Protein AF-A0A3Q0GVP6-F1 (afdb_monomer_lite)

Sequence (80 aa):
MNLPAPVISSKNWLRLHFTSDGNHRQKGFSAQYQVKKQIELKSRGVKLMPSKDNNQKTSVYRLSATFSDCGPEQPSLGQR

Foldseek 3Di:
DDDDDDDDDPDPDDDDDDDDPLPQPDQADKDKDWDFDPPPDPPPDDPPDPDDDDPPCRVIDMDMDGDGDPDPPDPPPDDD

Structure (mmCIF, N/CA/C/O backbone):
data_AF-A0A3Q0GVP6-F1
#
_entry.id   AF-A0A3Q0GVP6-F1
#
loop_
_atom_site.group_PDB
_atom_site.id
_atom_site.type_symbol
_atom_site.label_atom_id
_atom_site.label_alt_id
_atom_site.label_comp_id
_atom_site.label_asym_id
_atom_site.label_entity_id
_atom_site.label_seq_id
_atom_site.pdbx_PDB_ins_code
_atom_site.Cartn_x
_atom_site.Cartn_y
_atom_site.Cartn_z
_atom_site.occupancy
_atom_site.B_iso_or_equiv
_atom_site.auth_seq_id
_atom_site.auth_comp_id
_atom_site.auth_asym_id
_atom_site.auth_atom_id
_atom_site.pdbx_PDB_model_num
ATOM 1 N N . MET A 1 1 ? 0.875 15.924 -8.695 1.00 61.69 1 MET A N 1
ATOM 2 C CA . MET A 1 1 ? 0.838 14.512 -8.256 1.00 61.69 1 MET A CA 1
ATOM 3 C C . MET A 1 1 ? -0.551 14.239 -7.717 1.00 61.69 1 MET A C 1
ATOM 5 O O . MET A 1 1 ? -0.911 14.838 -6.712 1.00 61.69 1 MET A O 1
ATOM 9 N N . ASN A 1 2 ? -1.336 13.409 -8.403 1.00 81.94 2 ASN A N 1
ATOM 10 C CA . ASN A 1 2 ? -2.659 13.010 -7.925 1.00 81.94 2 ASN A CA 1
ATOM 11 C C . ASN A 1 2 ? -2.492 11.793 -7.017 1.00 81.94 2 ASN A C 1
ATOM 13 O O . ASN A 1 2 ? -1.939 10.780 -7.440 1.00 81.94 2 ASN A O 1
ATOM 17 N N . LEU A 1 3 ? -2.924 11.913 -5.763 1.00 88.50 3 LEU A N 1
ATOM 18 C CA . LEU A 1 3 ? -2.913 10.802 -4.817 1.00 88.50 3 LEU A CA 1
ATOM 19 C C . LEU A 1 3 ? -4.136 9.906 -5.066 1.00 88.50 3 LEU A C 1
ATOM 21 O O . LEU A 1 3 ? -5.222 10.433 -5.320 1.00 88.50 3 LEU A O 1
ATOM 25 N N . PRO A 1 4 ? -3.994 8.572 -4.987 1.00 91.06 4 PRO A N 1
ATOM 26 C CA . PRO A 1 4 ? -5.136 7.673 -5.062 1.00 91.06 4 PRO A CA 1
ATOM 27 C C . PRO A 1 4 ? -6.053 7.855 -3.846 1.00 91.06 4 PRO A C 1
ATOM 29 O O . PRO A 1 4 ? -5.625 8.305 -2.778 1.00 91.06 4 PRO A O 1
ATOM 32 N N . ALA A 1 5 ? -7.319 7.463 -3.995 1.00 92.38 5 ALA A N 1
ATOM 33 C CA . ALA A 1 5 ? -8.244 7.421 -2.870 1.00 92.38 5 ALA A CA 1
ATOM 34 C C . ALA A 1 5 ? -7.741 6.448 -1.777 1.00 92.38 5 ALA A C 1
ATOM 36 O O . ALA A 1 5 ? -7.107 5.437 -2.099 1.00 92.38 5 ALA A O 1
ATOM 37 N N . PRO A 1 6 ? -8.026 6.709 -0.486 1.00 91.81 6 PRO A N 1
ATOM 38 C CA . PRO A 1 6 ? -7.619 5.818 0.596 1.00 91.81 6 PRO A CA 1
ATOM 39 C C . PRO A 1 6 ? -8.186 4.401 0.440 1.00 91.81 6 PRO A C 1
ATOM 41 O O . PRO A 1 6 ? -9.377 4.222 0.191 1.00 91.81 6 PRO A O 1
ATOM 44 N N . VAL A 1 7 ? -7.346 3.389 0.668 1.00 91.94 7 VAL A N 1
ATOM 45 C CA . VAL A 1 7 ? -7.756 1.977 0.693 1.00 91.94 7 VAL A CA 1
ATOM 46 C C . VAL A 1 7 ? -8.079 1.565 2.129 1.00 91.94 7 VAL A C 1
ATOM 48 O O . VAL A 1 7 ? -7.268 1.765 3.033 1.00 91.94 7 VAL A O 1
ATOM 51 N N . ILE A 1 8 ? -9.258 0.975 2.348 1.00 90.62 8 ILE A N 1
ATOM 52 C CA . ILE A 1 8 ? -9.742 0.558 3.673 1.00 90.62 8 ILE A CA 1
ATOM 53 C C . ILE A 1 8 ? -9.894 -0.965 3.696 1.00 90.62 8 ILE A C 1
ATOM 55 O O . ILE A 1 8 ? -10.594 -1.534 2.863 1.00 90.62 8 ILE A O 1
ATOM 59 N N . SER A 1 9 ? -9.266 -1.624 4.673 1.00 90.19 9 SER A N 1
ATOM 60 C CA . SER A 1 9 ? -9.436 -3.058 4.936 1.00 90.19 9 SER A CA 1
ATOM 61 C C . SER A 1 9 ? -10.181 -3.266 6.250 1.00 90.19 9 SER A C 1
ATOM 63 O O . SER A 1 9 ? -9.868 -2.628 7.253 1.00 90.19 9 SER A O 1
ATOM 65 N N . SER A 1 10 ? -11.150 -4.182 6.260 1.00 88.69 10 SER A N 1
ATOM 66 C CA . SER A 1 10 ? -11.782 -4.678 7.493 1.00 88.69 10 SER A CA 1
ATOM 67 C C . SER A 1 10 ? -11.068 -5.906 8.068 1.00 88.69 10 SER A C 1
ATOM 69 O O . SER A 1 10 ? -11.441 -6.388 9.135 1.00 88.69 10 SER A O 1
ATOM 71 N N . LYS A 1 11 ? -10.061 -6.439 7.363 1.00 88.06 11 LYS A N 1
ATOM 72 C CA . LYS A 1 11 ? -9.205 -7.523 7.856 1.00 88.06 11 LYS A CA 1
ATOM 73 C C . LYS A 1 11 ? -8.043 -6.935 8.659 1.00 88.06 11 LYS A C 1
ATOM 75 O O . LYS A 1 11 ? -7.694 -5.769 8.515 1.00 88.06 11 LYS A O 1
ATOM 80 N N . ASN A 1 12 ? -7.401 -7.773 9.467 1.00 87.31 12 ASN A N 1
ATOM 81 C CA . ASN A 1 12 ? -6.172 -7.413 10.184 1.00 87.31 12 ASN A CA 1
ATOM 82 C C . ASN A 1 12 ? -4.925 -7.355 9.276 1.00 87.31 12 ASN A C 1
ATOM 84 O O . ASN A 1 12 ? -3.846 -7.015 9.752 1.00 87.31 12 ASN A O 1
ATOM 88 N N . TRP A 1 13 ? -5.072 -7.664 7.984 1.00 88.19 13 TRP A N 1
ATOM 89 C CA . TRP A 1 13 ? -4.010 -7.595 6.992 1.00 88.19 13 TRP A CA 1
ATOM 90 C C . TRP A 1 13 ? -4.445 -6.785 5.766 1.00 88.19 13 TRP A C 1
ATOM 92 O O . TRP A 1 13 ? -5.608 -6.797 5.345 1.00 88.19 13 TRP A O 1
ATOM 102 N N . LEU A 1 14 ? -3.476 -6.079 5.191 1.00 91.56 14 LEU A N 1
ATOM 103 C CA . LEU A 1 14 ? -3.557 -5.372 3.921 1.00 91.56 14 LEU A CA 1
ATOM 104 C C . LEU A 1 14 ? -2.169 -5.469 3.286 1.00 91.56 14 LEU A C 1
ATOM 106 O O . LEU A 1 14 ? -1.183 -5.085 3.911 1.00 91.56 14 LEU A O 1
ATOM 110 N N . ARG A 1 15 ? -2.086 -6.007 2.068 1.00 91.12 15 ARG A N 1
ATOM 111 C CA . ARG A 1 15 ? -0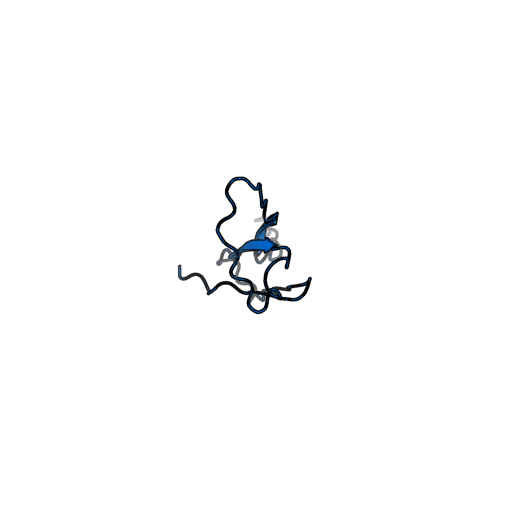.825 -6.130 1.330 1.00 91.12 15 ARG A CA 1
ATOM 112 C C . ARG A 1 15 ? -0.884 -5.244 0.096 1.00 91.12 15 ARG A C 1
ATOM 114 O O . ARG A 1 15 ? -1.777 -5.412 -0.728 1.00 91.12 15 ARG A O 1
ATOM 121 N N . LEU A 1 16 ? 0.080 -4.340 -0.030 1.00 90.75 16 LEU A N 1
ATOM 122 C CA . LEU A 1 16 ? 0.327 -3.592 -1.258 1.00 90.75 16 LEU A CA 1
ATOM 123 C C . LEU A 1 16 ? 1.409 -4.335 -2.044 1.00 90.75 16 LEU A C 1
ATOM 125 O O . LEU A 1 16 ? 2.461 -4.643 -1.488 1.00 90.75 16 LEU A O 1
ATOM 129 N N . HIS A 1 17 ? 1.135 -4.658 -3.307 1.00 90.88 17 HIS A N 1
ATOM 130 C CA . HIS A 1 17 ? 2.139 -5.188 -4.225 1.00 90.88 17 HIS A CA 1
ATOM 131 C C . HIS A 1 17 ? 2.528 -4.070 -5.185 1.00 90.88 17 HIS A C 1
ATOM 133 O O . HIS A 1 17 ? 1.680 -3.544 -5.902 1.00 90.88 17 HIS A O 1
ATOM 139 N N . PHE A 1 18 ? 3.799 -3.696 -5.148 1.00 85.75 18 PHE A N 1
ATOM 140 C CA . PHE A 1 18 ? 4.400 -2.774 -6.093 1.00 85.75 18 PHE A CA 1
ATOM 141 C C . PHE A 1 18 ? 5.238 -3.575 -7.080 1.00 85.75 18 PHE A C 1
ATOM 143 O O . PHE A 1 18 ? 6.111 -4.331 -6.661 1.00 85.75 18 PHE A O 1
ATOM 150 N N . THR A 1 19 ? 4.956 -3.416 -8.366 1.00 84.88 19 THR A N 1
ATOM 151 C CA . THR A 1 19 ? 5.746 -4.002 -9.447 1.00 84.88 19 THR A CA 1
ATOM 152 C C . THR A 1 19 ? 6.294 -2.850 -10.271 1.00 84.88 19 THR A C 1
ATOM 154 O O . THR A 1 19 ? 5.521 -2.065 -10.820 1.00 84.88 19 THR A O 1
ATOM 157 N N . SER A 1 20 ? 7.615 -2.727 -10.314 1.00 82.38 20 SER A N 1
ATOM 158 C CA . SER A 1 20 ? 8.325 -1.829 -11.216 1.00 82.38 20 SER A CA 1
ATOM 159 C C . SER A 1 20 ? 8.833 -2.609 -12.426 1.00 82.38 20 SER A C 1
ATOM 161 O O . SER A 1 20 ? 8.995 -3.827 -12.392 1.00 82.38 20 SER A O 1
ATOM 163 N N . ASP A 1 21 ? 9.087 -1.886 -13.505 1.00 81.75 21 ASP A N 1
ATOM 164 C CA . ASP A 1 21 ? 9.715 -2.377 -14.728 1.00 81.75 21 ASP A CA 1
ATOM 165 C C . ASP A 1 21 ? 11.257 -2.314 -14.676 1.00 81.75 21 ASP A C 1
ATOM 167 O O . ASP A 1 21 ? 11.910 -2.505 -15.699 1.00 81.75 21 ASP A O 1
ATOM 171 N N . GLY A 1 22 ? 11.859 -2.040 -13.510 1.00 73.94 22 GLY A N 1
ATOM 172 C CA . GLY A 1 22 ? 13.312 -1.890 -13.363 1.00 73.94 22 GLY A CA 1
ATOM 173 C C . GLY A 1 22 ? 13.846 -0.511 -13.764 1.00 73.94 22 GLY A C 1
ATOM 174 O O . GLY A 1 22 ? 15.057 -0.303 -13.812 1.00 73.94 22 GLY A O 1
ATOM 175 N N . ASN A 1 23 ? 12.985 0.454 -14.103 1.00 71.00 23 ASN A N 1
ATOM 176 C CA . ASN A 1 23 ? 13.437 1.765 -14.557 1.00 71.00 23 ASN A CA 1
ATOM 177 C C . ASN A 1 23 ? 13.798 2.679 -13.370 1.00 71.00 23 ASN A C 1
ATOM 179 O O . ASN A 1 23 ? 12.938 3.333 -12.774 1.00 71.00 23 ASN A O 1
ATOM 183 N N . HIS A 1 24 ? 15.096 2.790 -13.062 1.00 67.56 24 HIS A N 1
ATOM 184 C CA . HIS A 1 24 ? 15.629 3.507 -11.885 1.00 67.56 24 HIS A CA 1
ATOM 185 C C . HIS A 1 24 ? 15.352 5.020 -11.854 1.00 67.56 24 HIS A C 1
ATOM 187 O O . HIS A 1 24 ? 15.712 5.709 -10.898 1.00 67.56 24 HIS A O 1
ATOM 193 N N . ARG A 1 25 ? 14.746 5.587 -12.902 1.00 70.25 25 ARG A N 1
ATOM 194 C CA . ARG A 1 25 ? 14.504 7.032 -12.986 1.00 70.25 25 ARG A CA 1
ATOM 195 C C . ARG A 1 25 ? 13.345 7.501 -12.107 1.00 70.25 25 ARG A C 1
ATOM 197 O O . ARG A 1 25 ? 13.281 8.693 -11.809 1.00 70.25 25 ARG A O 1
ATOM 204 N N . GLN A 1 26 ? 12.438 6.612 -11.695 1.00 74.88 26 GLN A N 1
ATOM 205 C CA . GLN A 1 26 ? 11.274 6.994 -10.894 1.00 74.88 26 GLN A CA 1
ATOM 206 C C . GLN A 1 26 ? 11.458 6.640 -9.416 1.00 74.88 26 GLN A C 1
ATOM 208 O O . GLN A 1 26 ? 11.625 5.485 -9.037 1.00 74.88 26 GLN A O 1
ATOM 213 N N . LYS A 1 27 ? 11.387 7.668 -8.564 1.00 76.19 27 LYS A N 1
ATOM 214 C CA . LYS A 1 27 ? 11.278 7.511 -7.108 1.00 76.19 27 LYS A CA 1
ATOM 215 C C . LYS A 1 27 ? 9.887 6.931 -6.852 1.00 76.19 27 LYS A C 1
ATOM 217 O O . LYS A 1 27 ? 8.937 7.578 -7.270 1.00 76.19 27 LYS A O 1
ATOM 222 N N . GLY A 1 28 ? 9.777 5.743 -6.251 1.00 86.12 28 GLY A N 1
ATOM 223 C CA . GLY A 1 28 ? 8.529 4.967 -6.161 1.00 86.12 28 GLY A CA 1
ATOM 224 C C . GLY A 1 28 ? 7.371 5.677 -5.441 1.00 86.12 28 GLY A C 1
ATOM 225 O O . GLY A 1 28 ? 6.810 6.644 -5.947 1.00 86.12 28 GLY A O 1
ATOM 226 N N . PHE A 1 29 ? 6.937 5.201 -4.274 1.00 89.38 29 PHE A N 1
ATOM 227 C CA . PHE A 1 29 ? 5.880 5.890 -3.522 1.00 89.38 29 PHE A CA 1
ATOM 228 C C . PHE A 1 29 ? 6.053 5.807 -2.010 1.00 89.38 29 PHE A C 1
ATOM 230 O O . PHE A 1 29 ? 6.604 4.856 -1.459 1.00 89.38 29 PHE A O 1
ATOM 237 N N . SER A 1 30 ? 5.511 6.816 -1.335 1.00 90.62 30 SER A N 1
ATOM 238 C CA . SER A 1 30 ? 5.371 6.845 0.117 1.00 90.62 30 SER A CA 1
ATOM 239 C C . SER A 1 30 ? 3.905 6.654 0.473 1.00 90.62 30 SER A C 1
ATOM 241 O O . SER A 1 30 ? 3.036 7.326 -0.082 1.00 90.62 30 SER A O 1
ATOM 243 N N . ALA A 1 31 ? 3.625 5.763 1.417 1.00 91.31 31 ALA A N 1
ATOM 244 C CA . ALA A 1 31 ? 2.282 5.528 1.927 1.00 91.31 31 ALA A CA 1
ATOM 245 C C . ALA A 1 31 ? 2.238 5.733 3.440 1.00 91.31 31 ALA A C 1
ATOM 247 O O . ALA A 1 31 ? 3.191 5.426 4.155 1.00 91.31 31 ALA A O 1
ATOM 248 N N . GLN A 1 32 ? 1.102 6.226 3.926 1.00 92.19 32 GLN A N 1
ATOM 249 C CA . GLN A 1 32 ? 0.780 6.279 5.348 1.00 92.19 32 GLN A CA 1
ATOM 250 C C . GLN A 1 32 ? -0.395 5.348 5.616 1.00 92.19 32 GLN A C 1
ATOM 252 O O . GLN A 1 32 ? -1.366 5.350 4.858 1.00 92.19 32 GLN A O 1
ATOM 257 N N . TYR A 1 33 ? -0.344 4.597 6.712 1.00 90.56 33 TYR A N 1
ATOM 258 C CA . TYR A 1 33 ? -1.481 3.800 7.157 1.00 90.56 33 TYR A CA 1
ATOM 259 C C . TYR A 1 33 ? -1.912 4.165 8.573 1.00 90.56 33 TYR A C 1
ATOM 261 O O . TYR A 1 33 ? -1.130 4.656 9.389 1.00 90.56 33 TYR A O 1
ATOM 269 N N . GLN A 1 34 ? -3.198 3.937 8.838 1.00 90.19 34 GLN A N 1
ATOM 270 C CA . GLN A 1 34 ? -3.846 4.176 10.120 1.00 90.19 34 GLN A CA 1
ATOM 271 C C . GLN A 1 34 ? -4.568 2.906 10.555 1.00 90.19 34 GLN A C 1
ATOM 273 O O . GLN A 1 34 ? -5.485 2.454 9.871 1.00 90.19 34 GLN A O 1
ATOM 278 N N . VAL A 1 35 ? -4.188 2.347 11.703 1.00 86.31 35 VAL A N 1
ATOM 279 C CA . VAL A 1 35 ? -4.926 1.227 12.301 1.00 86.31 35 VAL A CA 1
ATOM 280 C C . VAL A 1 35 ? -5.989 1.800 13.222 1.00 86.31 35 VAL A C 1
ATOM 282 O O . VAL A 1 35 ? -5.666 2.452 14.214 1.00 86.31 35 VAL A O 1
ATOM 285 N N . LYS A 1 36 ? -7.260 1.564 12.892 1.00 80.75 36 LYS A N 1
ATOM 286 C CA . LYS A 1 36 ? -8.398 1.940 13.735 1.00 80.75 36 LYS A CA 1
ATOM 287 C C . LYS A 1 36 ? -8.938 0.696 14.429 1.00 80.75 36 LYS A C 1
ATOM 289 O O . LYS A 1 36 ? -9.250 -0.296 13.775 1.00 80.75 36 LYS A O 1
ATOM 294 N N . LYS A 1 37 ? -9.066 0.747 15.756 1.00 72.44 37 LYS A N 1
ATOM 295 C CA . LYS A 1 37 ? -9.740 -0.310 16.519 1.00 72.44 37 LYS A CA 1
ATOM 296 C C . LYS A 1 37 ? -11.233 -0.251 16.172 1.00 72.44 37 LYS A C 1
ATOM 298 O O . LYS A 1 37 ? -11.847 0.806 16.299 1.00 72.44 37 LYS A O 1
ATOM 303 N N . GLN A 1 38 ? -11.806 -1.358 15.701 1.00 61.41 38 GLN A N 1
ATOM 304 C CA . GLN A 1 38 ? -13.226 -1.456 15.347 1.00 61.41 38 GLN A CA 1
ATOM 305 C C . GLN A 1 38 ? -14.078 -1.476 16.626 1.00 61.41 38 GLN A C 1
ATOM 307 O O . GLN A 1 38 ? -14.562 -2.523 17.039 1.00 61.41 38 GLN A O 1
ATOM 312 N N . ILE A 1 39 ? -14.211 -0.334 17.301 1.00 59.34 39 ILE A N 1
ATOM 313 C CA . ILE A 1 39 ? -15.079 -0.199 18.481 1.00 59.34 39 ILE A CA 1
ATOM 314 C C . ILE A 1 39 ? -16.463 0.333 18.066 1.00 59.34 39 ILE A C 1
ATOM 316 O O . ILE A 1 39 ? -17.450 0.076 18.742 1.00 59.34 39 ILE A O 1
ATOM 320 N N . GLU A 1 40 ? -16.588 0.968 16.896 1.00 56.88 40 GLU A N 1
ATOM 321 C CA . GLU A 1 40 ? -17.776 1.762 16.559 1.00 56.88 40 GLU A CA 1
ATOM 322 C C . GLU A 1 40 ? -18.280 1.523 15.128 1.00 56.88 40 GLU A C 1
ATOM 324 O O . GLU A 1 40 ? -18.325 2.422 14.301 1.00 56.88 40 GLU A O 1
ATOM 329 N N . LEU A 1 41 ? -18.631 0.280 14.788 1.00 53.00 41 LEU A N 1
ATOM 330 C CA .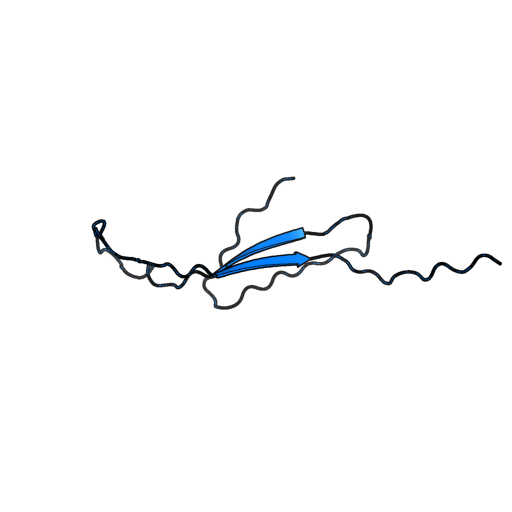 LEU A 1 41 ? -19.411 0.002 13.563 1.00 53.00 41 LEU A CA 1
ATOM 331 C C . LEU A 1 41 ? -20.546 -1.014 13.789 1.00 53.00 41 LEU A C 1
ATOM 333 O O . LEU A 1 41 ? -21.192 -1.450 12.840 1.00 53.00 41 LEU A O 1
ATOM 337 N N . LYS A 1 42 ? -20.804 -1.411 15.044 1.00 47.06 42 LYS A N 1
ATOM 338 C CA . LYS A 1 42 ? -21.861 -2.375 15.406 1.00 47.06 42 LYS A CA 1
ATOM 339 C C . LYS A 1 42 ? -22.938 -1.804 16.335 1.00 47.06 42 LYS A C 1
ATOM 341 O O . LYS A 1 42 ? -23.864 -2.533 16.675 1.00 47.06 42 LYS A O 1
ATOM 346 N N . SER A 1 43 ? -22.879 -0.528 16.713 1.00 52.44 43 SER A N 1
ATOM 347 C CA . SER A 1 43 ? -23.976 0.158 17.407 1.00 52.44 43 SER A CA 1
ATOM 348 C C . SER A 1 43 ? -25.084 0.492 16.402 1.00 52.44 43 SER A C 1
ATOM 350 O O . SER A 1 43 ? -25.298 1.638 16.022 1.00 52.44 43 SER A O 1
ATOM 352 N N . ARG A 1 44 ? -25.781 -0.542 15.918 1.00 51.12 44 ARG A N 1
ATOM 353 C CA . ARG A 1 44 ? -26.971 -0.421 15.069 1.00 51.12 44 ARG A CA 1
ATOM 354 C C . ARG A 1 44 ? -28.081 0.329 15.828 1.00 51.12 44 ARG A C 1
ATOM 356 O O . ARG A 1 44 ? -28.932 -0.302 16.440 1.00 51.12 44 ARG A O 1
ATOM 363 N N . GLY A 1 45 ? -28.060 1.663 15.786 1.00 52.62 45 GLY A N 1
ATOM 364 C CA . GLY A 1 45 ? -29.171 2.523 16.213 1.00 52.62 45 GLY A CA 1
ATOM 365 C C . GLY A 1 45 ? -29.053 3.211 17.577 1.00 52.62 45 GLY A C 1
ATOM 366 O O . GLY A 1 45 ? -30.044 3.767 18.039 1.00 52.62 45 GLY A O 1
ATOM 367 N N . VAL A 1 46 ? -27.884 3.236 18.226 1.00 54.12 46 VAL A N 1
ATOM 368 C CA . VAL A 1 46 ? -27.713 4.037 19.454 1.00 54.12 46 VAL A CA 1
ATOM 369 C C . VAL A 1 46 ? -27.230 5.432 19.069 1.00 54.12 46 VAL A C 1
ATOM 371 O O . VAL A 1 46 ? -26.095 5.602 18.631 1.00 54.12 46 VAL A O 1
ATOM 374 N N . LYS A 1 47 ? -28.095 6.440 19.230 1.00 54.28 47 LYS A N 1
ATOM 375 C CA . LYS A 1 47 ? -27.728 7.860 19.147 1.00 54.28 47 LYS A CA 1
ATOM 376 C C . LYS A 1 47 ? -26.781 8.171 20.310 1.00 54.28 47 LYS A C 1
ATOM 378 O O . LYS A 1 47 ? -27.232 8.510 21.400 1.00 54.28 47 LYS A O 1
ATOM 383 N N . LEU A 1 48 ? -25.477 7.994 20.098 1.00 53.41 48 LEU A N 1
ATOM 384 C CA . LEU A 1 48 ? -24.459 8.402 21.061 1.00 53.41 48 LEU A CA 1
ATOM 385 C C . LEU A 1 48 ? -24.473 9.932 21.119 1.00 53.41 48 LEU A C 1
ATOM 387 O O . LEU A 1 48 ? -24.014 10.615 20.206 1.00 53.41 48 LEU A O 1
ATOM 391 N N . MET A 1 49 ? -25.087 10.468 22.173 1.00 51.00 49 MET A N 1
ATOM 392 C CA . MET A 1 49 ? -24.974 11.883 22.512 1.00 51.00 49 MET A CA 1
ATOM 393 C C . MET A 1 49 ? -23.492 12.209 22.737 1.00 51.00 49 MET A C 1
ATOM 395 O O . MET A 1 49 ? -22.763 11.348 23.240 1.00 51.00 49 MET A O 1
ATOM 399 N N . PRO A 1 50 ? -23.023 13.419 22.384 1.00 51.06 50 PRO A N 1
ATOM 400 C CA . PRO A 1 50 ? -21.639 13.801 22.615 1.00 51.06 50 PRO A CA 1
ATOM 401 C C . PRO A 1 50 ? -21.389 13.825 24.126 1.00 51.06 50 PRO A C 1
ATOM 403 O O . PRO A 1 50 ? -21.790 14.757 24.822 1.00 51.06 50 PRO A O 1
ATOM 406 N N . SER A 1 51 ? -20.774 12.759 24.645 1.00 48.97 51 SER A N 1
ATOM 407 C CA . SER A 1 51 ? -20.377 12.686 26.046 1.00 48.97 51 SER A CA 1
ATOM 408 C C . SER A 1 51 ? -19.278 13.708 26.270 1.00 48.97 51 SER A C 1
ATOM 410 O O . SER A 1 51 ? -18.158 13.568 25.775 1.00 48.97 51 SER A O 1
ATOM 412 N N . LYS A 1 52 ? -19.643 14.738 27.028 1.00 56.88 52 LYS A N 1
ATOM 413 C CA . LYS A 1 52 ? -18.727 15.595 27.767 1.00 56.88 52 LYS A CA 1
ATOM 414 C C . LYS A 1 52 ? -17.770 14.676 28.536 1.00 56.88 52 LYS A C 1
ATOM 416 O O . LYS A 1 52 ? -18.205 13.677 29.106 1.00 56.88 52 LYS A O 1
ATOM 421 N N . ASP A 1 53 ? -16.480 14.969 28.437 1.00 57.50 53 ASP A N 1
ATOM 422 C CA . ASP A 1 53 ? -15.427 14.346 29.239 1.00 57.50 53 ASP A CA 1
ATOM 423 C C . ASP A 1 53 ? -15.253 12.834 29.033 1.00 57.50 53 ASP A C 1
ATOM 425 O O . ASP A 1 53 ? -15.468 12.026 29.932 1.00 57.50 53 ASP A O 1
ATOM 429 N N . ASN A 1 54 ? -14.788 12.411 27.856 1.00 44.59 54 ASN A N 1
ATOM 430 C CA . ASN A 1 54 ? -14.105 11.125 27.800 1.00 44.59 54 ASN A CA 1
ATOM 431 C C . ASN A 1 54 ? -12.959 11.147 26.797 1.00 44.59 54 ASN A C 1
ATOM 433 O O . ASN A 1 54 ? -13.127 11.458 25.618 1.00 44.59 54 ASN A O 1
ATOM 437 N N . ASN A 1 55 ? -11.787 10.780 27.301 1.00 48.84 55 ASN A N 1
ATOM 438 C CA . ASN A 1 55 ? -10.567 10.477 26.575 1.00 48.84 55 ASN A CA 1
ATOM 439 C C . ASN A 1 55 ? -10.811 9.214 25.726 1.00 48.84 55 ASN A C 1
ATOM 441 O O . ASN A 1 55 ? -10.238 8.154 25.969 1.00 48.84 55 ASN A O 1
ATOM 445 N N . GLN A 1 56 ? -11.709 9.307 24.738 1.00 51.91 56 GLN A N 1
ATOM 446 C CA . GLN A 1 56 ? -11.917 8.304 23.702 1.00 51.91 56 GLN A CA 1
ATOM 447 C C . GLN A 1 56 ? -10.714 8.377 22.769 1.00 51.91 56 GLN A C 1
ATOM 449 O O . GLN A 1 56 ? -10.790 8.828 21.624 1.00 51.91 56 GLN A O 1
ATOM 454 N N . LYS A 1 57 ? -9.555 7.980 23.302 1.00 48.09 57 LYS A N 1
ATOM 455 C CA . LYS A 1 57 ? -8.315 7.797 22.572 1.00 48.09 57 LYS A CA 1
ATOM 456 C C . LYS A 1 57 ? -8.563 6.638 21.630 1.00 48.09 57 LYS A C 1
ATOM 458 O O . LYS A 1 57 ? -8.236 5.488 21.914 1.00 48.09 57 LYS A O 1
ATOM 463 N N . THR A 1 58 ? -9.193 6.949 20.502 1.00 52.62 58 THR A N 1
ATOM 464 C CA . THR A 1 58 ? -9.126 6.134 19.303 1.00 52.62 58 THR A CA 1
ATOM 465 C C . THR A 1 58 ? -7.632 5.960 19.083 1.00 52.62 58 THR A C 1
ATOM 467 O O . THR A 1 58 ? -6.952 6.902 18.680 1.00 52.62 58 THR A O 1
ATOM 470 N N . SER A 1 59 ? -7.086 4.823 19.517 1.00 55.84 59 SER A N 1
ATOM 471 C CA . SER A 1 59 ? -5.653 4.567 19.443 1.00 55.84 59 SER A CA 1
ATOM 472 C C . SER A 1 59 ? -5.349 4.323 17.977 1.00 55.84 59 SER A C 1
ATOM 474 O O . SER A 1 59 ? -5.441 3.200 17.486 1.00 55.84 59 SER A O 1
ATOM 476 N N . VAL A 1 60 ? -5.141 5.417 17.247 1.00 66.44 60 VAL A N 1
ATOM 477 C CA . VAL A 1 60 ? -4.797 5.394 15.836 1.00 66.44 60 VAL A CA 1
ATOM 478 C C . VAL A 1 60 ? -3.292 5.227 15.765 1.00 66.44 60 VAL A C 1
ATOM 480 O O . VAL A 1 60 ? -2.543 6.179 15.984 1.00 66.44 60 VAL A O 1
ATOM 483 N N . TYR A 1 61 ? -2.848 4.012 15.457 1.00 79.62 61 TYR A N 1
ATOM 484 C CA . TYR A 1 61 ? -1.446 3.776 15.135 1.00 79.62 61 TYR A CA 1
ATOM 485 C C . TYR A 1 61 ? -1.187 4.290 13.724 1.00 79.62 61 TYR A C 1
ATOM 487 O O . TYR A 1 61 ? -1.892 3.904 12.790 1.00 79.62 61 TYR A O 1
ATOM 495 N N . ARG A 1 62 ? -0.199 5.177 13.588 1.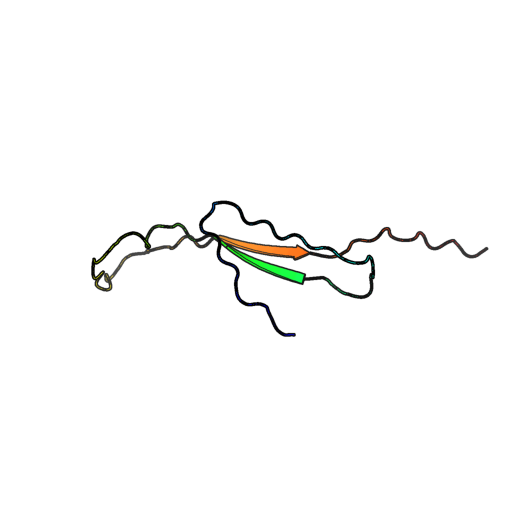00 85.38 62 ARG A N 1
ATOM 496 C CA . ARG A 1 62 ? 0.248 5.751 12.317 1.00 85.38 62 ARG A CA 1
ATOM 497 C C . ARG A 1 62 ? 1.635 5.218 12.003 1.00 85.38 62 ARG A C 1
ATOM 499 O O . ARG A 1 62 ? 2.512 5.294 12.856 1.00 85.38 62 ARG A O 1
ATOM 506 N N . LEU A 1 63 ? 1.837 4.731 10.787 1.00 86.81 63 LEU A N 1
ATOM 507 C CA . LEU A 1 63 ? 3.163 4.389 10.279 1.00 86.81 63 LEU A CA 1
ATOM 508 C C . LEU A 1 63 ? 3.254 4.771 8.801 1.00 86.81 63 LEU A C 1
ATOM 510 O O . LEU A 1 63 ? 2.255 4.770 8.075 1.00 86.81 63 LEU A O 1
ATOM 514 N N . SER A 1 64 ? 4.462 5.129 8.381 1.00 88.12 64 SER A N 1
ATOM 515 C CA . SER A 1 64 ? 4.821 5.424 7.000 1.00 88.12 64 SER A CA 1
ATOM 516 C C . SER A 1 64 ? 5.718 4.331 6.436 1.00 88.12 64 SER A C 1
ATOM 518 O O . SER A 1 64 ? 6.631 3.872 7.117 1.00 88.12 64 SER A O 1
ATOM 520 N N . ALA A 1 65 ? 5.494 3.971 5.179 1.00 86.62 65 ALA A N 1
ATOM 521 C CA . ALA A 1 65 ? 6.342 3.058 4.430 1.00 86.62 65 ALA A CA 1
ATOM 522 C C . ALA A 1 65 ? 6.748 3.710 3.105 1.00 86.62 65 ALA A C 1
ATOM 524 O O . ALA A 1 65 ? 5.939 4.391 2.471 1.00 86.62 65 ALA A O 1
ATOM 525 N N . THR A 1 66 ? 7.996 3.495 2.699 1.00 87.75 66 THR A N 1
ATOM 526 C CA . THR A 1 66 ? 8.544 3.944 1.416 1.00 87.75 66 THR A CA 1
ATOM 527 C C . THR A 1 66 ? 8.841 2.734 0.550 1.00 87.75 66 THR A C 1
ATOM 529 O O . THR A 1 66 ? 9.548 1.824 0.979 1.00 87.75 66 THR A O 1
ATOM 532 N N . PHE A 1 67 ? 8.309 2.739 -0.664 1.00 84.56 67 PHE A N 1
ATOM 533 C CA . PHE A 1 67 ? 8.480 1.688 -1.652 1.00 84.56 67 PHE A CA 1
ATOM 534 C C . PHE A 1 67 ? 9.280 2.270 -2.808 1.00 84.56 67 PHE A C 1
ATOM 536 O 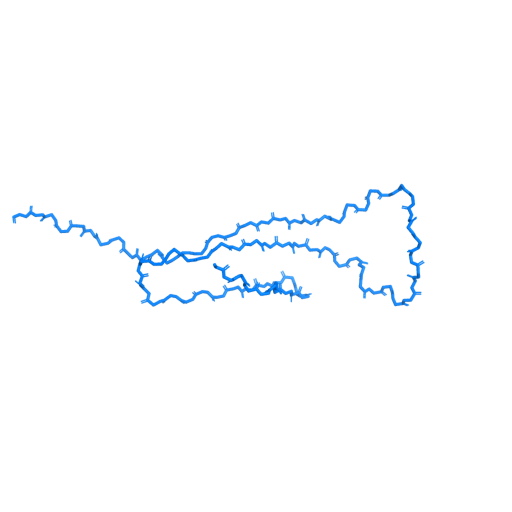O . PHE A 1 67 ? 8.850 3.240 -3.431 1.00 84.56 67 PHE A O 1
ATOM 543 N N . SER A 1 68 ? 10.437 1.681 -3.078 1.00 82.94 68 SER A N 1
ATOM 544 C CA . SER A 1 68 ? 11.328 2.085 -4.160 1.00 82.94 68 SER A CA 1
ATOM 545 C C . SER A 1 68 ? 11.888 0.842 -4.826 1.00 82.94 68 SER A C 1
ATOM 547 O O . SER A 1 68 ? 12.106 -0.171 -4.162 1.00 82.94 68 SER A O 1
ATOM 549 N N . ASP A 1 69 ? 12.137 0.945 -6.124 1.00 73.56 69 ASP A N 1
ATOM 550 C CA . ASP A 1 69 ? 12.871 -0.070 -6.860 1.00 73.56 69 ASP A CA 1
ATOM 551 C C . ASP A 1 69 ? 14.367 0.093 -6.562 1.00 73.56 69 ASP A C 1
ATOM 553 O O . ASP A 1 69 ? 14.987 1.073 -6.977 1.00 73.56 69 ASP A O 1
ATOM 557 N N . CYS A 1 70 ? 14.927 -0.805 -5.751 1.00 59.09 70 CYS A N 1
ATOM 558 C CA . CYS A 1 70 ? 16.365 -0.874 -5.518 1.00 59.09 70 CYS A CA 1
ATOM 559 C C . CYS A 1 70 ? 16.929 -1.847 -6.549 1.00 59.09 70 CYS A C 1
ATOM 561 O O . CYS A 1 70 ? 17.059 -3.041 -6.279 1.00 59.09 70 CYS A O 1
ATOM 563 N N . GLY A 1 71 ? 17.179 -1.365 -7.764 1.00 60.91 71 GLY A N 1
ATOM 564 C CA . GLY A 1 71 ? 17.884 -2.188 -8.732 1.00 60.91 71 GLY A CA 1
ATOM 565 C C . GLY A 1 71 ? 19.324 -2.448 -8.289 1.00 60.91 71 GLY A C 1
ATOM 566 O O . GLY A 1 71 ? 19.850 -1.720 -7.440 1.00 60.91 71 GLY A O 1
ATOM 567 N N . PRO A 1 72 ? 19.979 -3.484 -8.838 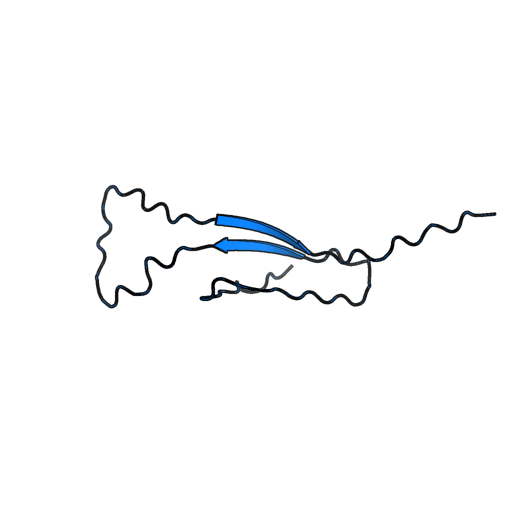1.00 59.84 72 PRO A N 1
ATOM 568 C CA . PRO A 1 72 ? 21.377 -3.743 -8.535 1.00 59.84 72 PRO A CA 1
ATOM 569 C C . PRO A 1 72 ? 22.195 -2.501 -8.903 1.00 59.84 72 PRO A C 1
ATOM 571 O O . PRO A 1 72 ? 22.136 -2.027 -10.040 1.00 59.84 72 PRO A O 1
ATOM 574 N N . GLU A 1 73 ? 22.938 -1.961 -7.936 1.00 57.38 73 GLU A N 1
ATOM 575 C CA . GLU A 1 73 ? 23.975 -0.966 -8.196 1.00 57.38 73 GLU A CA 1
ATOM 576 C C . GLU A 1 73 ? 24.923 -1.590 -9.229 1.00 57.38 73 GLU A C 1
ATOM 578 O O . GLU A 1 73 ? 25.616 -2.561 -8.927 1.00 57.38 73 GLU A O 1
ATOM 583 N N . GLN A 1 74 ? 24.885 -1.123 -10.483 1.00 53.88 74 GLN A N 1
ATOM 584 C CA . GLN A 1 74 ? 25.872 -1.547 -11.471 1.00 53.88 74 GLN A CA 1
ATOM 585 C C . GLN A 1 74 ? 27.229 -1.064 -10.953 1.00 53.88 74 GLN A C 1
ATOM 587 O O . GLN A 1 74 ? 27.408 0.153 -10.854 1.00 53.88 74 GLN A O 1
ATOM 592 N N . PRO A 1 75 ? 28.180 -1.960 -10.626 1.00 53.06 75 PRO A N 1
ATOM 593 C CA . PRO A 1 75 ? 29.518 -1.514 -10.295 1.00 53.06 75 PRO A CA 1
ATOM 594 C C . PRO A 1 75 ? 30.045 -0.788 -11.528 1.00 53.06 75 PRO A C 1
ATOM 596 O O . PRO A 1 75 ? 30.071 -1.351 -12.627 1.00 53.06 75 PRO A O 1
ATOM 599 N N . SER A 1 76 ? 30.391 0.487 -11.361 1.00 56.88 76 SER A N 1
ATOM 600 C CA . SER A 1 76 ? 31.048 1.272 -12.395 1.00 56.88 76 SER A CA 1
ATOM 601 C C . SER A 1 76 ? 32.298 0.508 -12.812 1.00 56.88 76 SER A C 1
ATOM 603 O O . SER A 1 76 ? 33.254 0.387 -12.046 1.00 56.88 76 SER A O 1
ATOM 605 N N . LEU A 1 77 ? 32.264 -0.080 -14.011 1.00 55.31 77 LEU A N 1
ATOM 606 C CA . LEU A 1 77 ? 33.435 -0.699 -14.612 1.00 55.31 77 LEU A CA 1
ATOM 607 C C . LEU A 1 77 ? 34.514 0.380 -14.644 1.00 55.31 77 LEU A C 1
ATOM 609 O O . LEU A 1 77 ? 34.392 1.371 -15.366 1.00 55.31 77 LEU A O 1
ATOM 613 N N . GLY A 1 78 ? 35.512 0.211 -13.775 1.00 53.72 78 GLY A N 1
ATOM 614 C CA . GLY A 1 78 ? 36.646 1.105 -13.667 1.00 53.72 78 GLY A CA 1
ATOM 615 C C . GLY A 1 78 ? 37.235 1.317 -15.051 1.00 53.72 78 GLY A C 1
ATOM 616 O O . GLY A 1 78 ? 37.567 0.355 -15.744 1.00 53.72 78 GLY A O 1
ATOM 617 N N . GLN A 1 79 ? 37.319 2.583 -15.449 1.00 52.59 79 GLN A N 1
ATOM 618 C CA . GLN A 1 79 ? 38.070 2.996 -16.6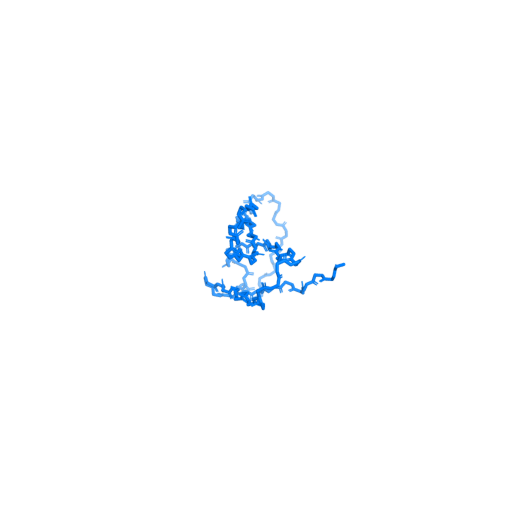22 1.00 52.59 79 GLN A CA 1
ATOM 619 C C . GLN A 1 79 ? 39.500 2.455 -16.485 1.00 52.59 79 GLN A C 1
ATOM 621 O O . GLN A 1 79 ? 40.203 2.775 -15.524 1.00 52.59 79 GLN A O 1
ATOM 626 N N . ARG A 1 80 ? 39.893 1.602 -17.430 1.00 47.75 80 ARG A N 1
ATOM 627 C CA . ARG A 1 80 ? 41.283 1.342 -17.797 1.00 47.75 80 ARG A CA 1
ATOM 628 C C . ARG A 1 80 ? 41.507 1.910 -19.183 1.00 47.75 80 ARG A C 1
ATOM 630 O O . ARG A 1 80 ? 40.574 1.778 -20.007 1.00 47.75 80 ARG A O 1
#

Radius of gyration: 21.59 Å; chains: 1; bounding box: 70×23×47 Å

Secondary structure (DSSP, 8-state):
-PPPPPP--SSS---------S-TTS--EEEEEEEPP--SS--TT------SS-------EEEEEEE-------------

Organism: Alligator sinensis (NCBI:txid38654)

InterPro domains:
  IPR035914 Spermadhesin, CUB domain superfamily [G3DSA:2.60.120.290] (1-47)
  IPR035914 Spermadhesin, CUB domain superfamily [SSF49854] (3-35)

pLDDT: mean 71.63, std 16.37, range [44.59, 92.38]